Protein AF-A0A2N5IBU2-F1 (afdb_monomer)

Foldseek 3Di:
DDLEDEPVRVLVLCVVVADAAHWDWAWDADPFDIKIWIWGKDKDWDQDPVRDIDIDIDIDGAKMFDAGNQQATADIGGPDPDDDPVCPVVVVSVVVSHRGGYDYDPPDDHD

pLDDT: mean 87.54, std 11.63, range [43.5, 97.25]

Radius of gyration: 16.32 Å; Cα contacts (8 Å, |Δi|>4): 186; chains: 1; bounding box: 38×36×47 Å

Structure (mmCIF, N/CA/C/O backbone):
data_AF-A0A2N5IBU2-F1
#
_entry.id   AF-A0A2N5IBU2-F1
#
loop_
_atom_site.group_PDB
_atom_site.id
_atom_site.type_symbol
_atom_site.label_atom_id
_atom_site.label_alt_id
_atom_site.label_comp_id
_atom_site.label_asym_id
_atom_site.label_entity_id
_atom_site.label_seq_id
_atom_site.pdbx_PDB_ins_code
_atom_site.Cartn_x
_atom_site.Cartn_y
_atom_site.Cartn_z
_atom_site.occupancy
_atom_site.B_iso_or_equiv
_atom_site.auth_seq_id
_atom_site.auth_comp_id
_atom_site.auth_asym_id
_atom_site.auth_atom_id
_atom_site.pdbx_PDB_model_num
ATOM 1 N N . MET A 1 1 ? 0.315 -10.666 15.724 1.00 51.38 1 MET A N 1
ATOM 2 C CA . MET A 1 1 ? 0.834 -9.446 15.065 1.00 51.38 1 MET A CA 1
ATOM 3 C C . MET A 1 1 ? 0.193 -8.250 15.732 1.00 51.38 1 MET A C 1
ATOM 5 O O . MET A 1 1 ? -0.964 -8.369 16.117 1.00 51.38 1 MET A O 1
ATOM 9 N N . ASN A 1 2 ? 0.912 -7.138 15.876 1.00 56.50 2 ASN A N 1
ATOM 10 C CA . ASN A 1 2 ? 0.318 -5.896 16.367 1.00 56.50 2 ASN A CA 1
ATOM 11 C C . ASN A 1 2 ? -0.852 -5.488 15.455 1.0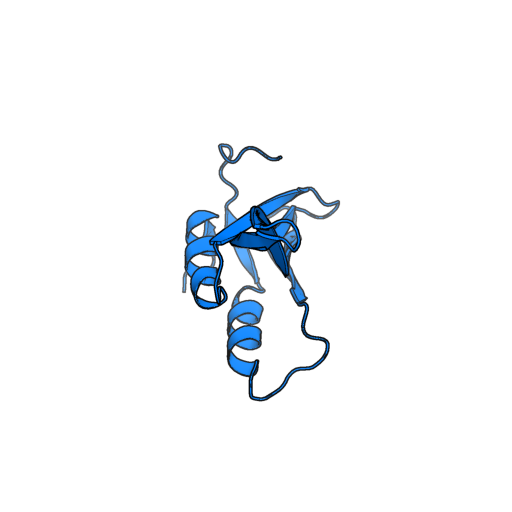0 56.50 2 ASN A C 1
ATOM 13 O O . ASN A 1 2 ? -0.760 -5.585 14.226 1.00 56.50 2 ASN A O 1
ATOM 17 N N . ASN A 1 3 ? -1.965 -5.089 16.073 1.00 84.31 3 ASN A N 1
ATOM 18 C CA . ASN A 1 3 ? -3.144 -4.573 15.370 1.00 84.31 3 ASN A CA 1
ATOM 19 C C . ASN A 1 3 ? -2.949 -3.130 14.893 1.00 84.31 3 ASN A C 1
ATOM 21 O O . ASN A 1 3 ? -3.780 -2.617 14.150 1.00 84.31 3 ASN A O 1
ATOM 25 N N . GLU A 1 4 ? -1.859 -2.493 15.309 1.00 93.50 4 GLU A N 1
ATOM 26 C CA . GLU A 1 4 ? -1.514 -1.121 14.972 1.00 93.50 4 GLU A CA 1
ATOM 27 C C . GLU A 1 4 ? -0.154 -1.094 14.267 1.00 93.50 4 GLU A C 1
ATOM 29 O O . GLU A 1 4 ? 0.763 -1.818 14.668 1.00 93.50 4 GLU A O 1
ATOM 34 N N . LEU A 1 5 ? -0.046 -0.273 13.224 1.00 94.19 5 LEU A N 1
ATOM 35 C CA . LEU A 1 5 ? 1.166 -0.035 12.442 1.00 94.19 5 LEU A CA 1
ATOM 36 C C . LEU A 1 5 ? 1.399 1.471 12.317 1.00 94.19 5 LEU A C 1
ATOM 38 O O . LEU A 1 5 ? 0.465 2.220 12.045 1.00 94.19 5 LEU A O 1
ATOM 42 N N . THR A 1 6 ? 2.636 1.926 12.472 1.00 93.88 6 THR A N 1
ATOM 43 C CA . THR A 1 6 ? 3.049 3.260 12.007 1.00 93.88 6 THR A CA 1
ATOM 44 C C . THR A 1 6 ? 3.286 3.249 10.494 1.00 93.88 6 THR A C 1
ATOM 46 O O . THR A 1 6 ? 3.356 2.182 9.884 1.00 93.88 6 THR A O 1
ATOM 49 N N . ILE A 1 7 ? 3.454 4.421 9.873 1.00 92.19 7 ILE A N 1
ATOM 50 C CA . ILE A 1 7 ? 3.813 4.500 8.446 1.00 92.19 7 ILE A CA 1
ATOM 51 C C . ILE A 1 7 ? 5.135 3.771 8.129 1.00 92.19 7 ILE A C 1
ATOM 53 O O . ILE A 1 7 ? 5.108 2.927 7.240 1.00 92.19 7 ILE A O 1
ATOM 57 N N . PRO A 1 8 ? 6.238 3.939 8.887 1.00 91.94 8 PRO A N 1
ATOM 58 C CA . PRO A 1 8 ? 7.456 3.156 8.646 1.00 91.94 8 PRO A CA 1
ATOM 59 C C . PRO A 1 8 ? 7.266 1.637 8.777 1.00 91.94 8 PRO A C 1
ATOM 61 O O . PRO A 1 8 ? 7.856 0.864 8.030 1.00 91.94 8 PRO A O 1
ATOM 64 N N . GLN A 1 9 ? 6.419 1.184 9.707 1.00 93.81 9 GLN A N 1
ATOM 65 C CA . GLN A 1 9 ? 6.111 -0.245 9.850 1.00 93.81 9 GLN A CA 1
ATOM 66 C C . GLN A 1 9 ? 5.251 -0.767 8.697 1.00 93.81 9 GLN A C 1
ATOM 68 O O 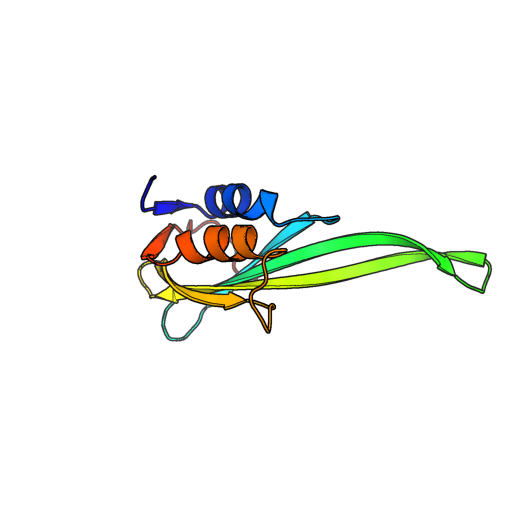. GLN A 1 9 ? 5.383 -1.923 8.301 1.00 93.81 9 GLN A O 1
ATOM 73 N N . LEU A 1 10 ? 4.358 0.071 8.165 1.00 94.00 10 LEU A N 1
ATOM 74 C CA . LEU A 1 10 ? 3.605 -0.234 6.957 1.00 94.00 10 LEU A CA 1
ATOM 75 C C . LEU A 1 10 ? 4.540 -0.323 5.741 1.00 94.00 10 LEU A C 1
ATOM 77 O O . LEU A 1 10 ? 4.391 -1.248 4.949 1.00 94.00 10 LEU A O 1
ATOM 81 N N . GLU A 1 11 ? 5.516 0.578 5.615 1.00 91.88 11 GLU A N 1
ATOM 82 C CA . GLU A 1 11 ? 6.541 0.519 4.563 1.00 91.88 11 GLU A CA 1
ATOM 83 C C . GLU A 1 11 ? 7.351 -0.778 4.640 1.00 91.88 11 GLU A C 1
ATOM 85 O O . GLU A 1 11 ? 7.437 -1.508 3.656 1.00 91.88 11 GLU A O 1
ATOM 90 N N . GLU A 1 12 ? 7.859 -1.127 5.827 1.00 92.44 12 GLU A N 1
ATOM 91 C CA . GLU A 1 12 ? 8.581 -2.385 6.055 1.00 92.44 12 GLU A CA 1
ATOM 92 C C . GLU A 1 12 ? 7.718 -3.608 5.707 1.00 92.44 12 GLU A C 1
ATOM 94 O O . GLU A 1 12 ? 8.197 -4.563 5.093 1.00 92.44 12 GLU A O 1
ATOM 99 N N . TYR A 1 13 ? 6.425 -3.565 6.046 1.00 93.50 13 TYR A N 1
ATOM 100 C CA . TYR A 1 13 ? 5.481 -4.625 5.706 1.00 93.50 13 TYR A CA 1
ATOM 101 C C . TYR A 1 13 ? 5.276 -4.766 4.194 1.00 93.50 13 TYR A C 1
ATOM 103 O O . TYR A 1 13 ? 5.149 -5.886 3.704 1.00 93.50 13 TYR A O 1
ATOM 111 N N . LEU A 1 14 ? 5.223 -3.657 3.455 1.00 91.94 14 LEU A N 1
ATOM 112 C CA . LEU A 1 14 ? 4.980 -3.637 2.009 1.00 91.94 14 LEU A CA 1
ATOM 113 C C . LEU A 1 14 ? 6.250 -3.874 1.181 1.00 91.94 14 LEU A C 1
ATOM 115 O O . LEU A 1 14 ? 6.140 -4.232 0.011 1.00 91.94 14 LEU A O 1
ATOM 119 N N . GLN A 1 15 ? 7.440 -3.737 1.771 1.00 89.38 15 GLN A N 1
ATOM 120 C CA . GLN A 1 15 ? 8.726 -3.884 1.085 1.00 89.38 15 GLN A CA 1
ATOM 121 C C . GLN A 1 15 ? 8.888 -5.181 0.263 1.00 89.38 15 GLN A C 1
ATOM 123 O O . GLN A 1 15 ? 9.466 -5.104 -0.821 1.00 89.38 15 GLN A O 1
ATOM 128 N N . PRO A 1 16 ? 8.385 -6.359 0.691 1.00 88.75 16 PRO A N 1
ATOM 129 C CA . PRO A 1 16 ? 8.469 -7.583 -0.110 1.00 88.75 16 PRO A CA 1
ATOM 130 C C . PRO A 1 16 ? 7.676 -7.553 -1.427 1.00 88.75 16 PRO A C 1
ATOM 132 O O . PRO A 1 16 ? 7.857 -8.451 -2.242 1.00 88.75 16 PRO A O 1
ATOM 135 N N . LEU A 1 17 ? 6.791 -6.569 -1.621 1.00 84.81 17 LEU A N 1
ATOM 136 C CA . LEU A 1 17 ? 5.989 -6.394 -2.840 1.00 84.81 17 LEU A CA 1
ATOM 137 C C . LEU A 1 17 ? 6.698 -5.547 -3.910 1.00 84.81 17 LEU A C 1
ATOM 139 O O . LEU A 1 17 ? 6.140 -5.326 -4.978 1.00 84.81 17 LEU A O 1
ATOM 143 N N . ILE A 1 18 ? 7.894 -5.034 -3.616 1.00 82.12 18 ILE A N 1
ATOM 144 C CA . ILE A 1 18 ? 8.711 -4.257 -4.551 1.00 82.12 18 ILE A CA 1
ATOM 145 C C . ILE A 1 18 ? 9.586 -5.206 -5.371 1.00 82.12 18 ILE A C 1
ATOM 147 O O . ILE A 1 18 ? 10.268 -6.063 -4.805 1.00 82.12 18 ILE A O 1
ATOM 151 N N . HIS A 1 19 ? 9.597 -5.042 -6.693 1.00 76.62 19 HIS A N 1
ATOM 152 C CA . HIS A 1 19 ? 10.319 -5.924 -7.610 1.00 76.62 19 HIS A CA 1
ATOM 153 C C . HIS A 1 19 ? 11.663 -5.343 -8.078 1.00 76.62 19 HIS A C 1
ATOM 155 O O . HIS A 1 19 ? 12.667 -6.057 -8.091 1.00 76.62 19 HIS A O 1
ATOM 161 N N . PHE A 1 20 ? 11.695 -4.065 -8.454 1.00 74.19 20 PHE A N 1
ATOM 162 C CA . PHE A 1 20 ? 12.823 -3.397 -9.111 1.00 74.19 20 PHE A CA 1
ATOM 163 C C . PHE A 1 20 ? 13.108 -1.988 -8.562 1.00 74.19 20 PHE A C 1
ATOM 165 O O . PHE A 1 20 ? 14.267 -1.579 -8.524 1.00 74.19 20 PHE A O 1
ATOM 172 N N . GLY A 1 21 ? 12.078 -1.265 -8.111 1.00 79.75 21 GLY A N 1
ATOM 173 C CA . GLY A 1 21 ? 12.169 0.145 -7.729 1.00 79.75 21 GLY A CA 1
ATOM 174 C C . GLY A 1 21 ? 12.292 0.412 -6.225 1.00 79.75 21 GLY A C 1
ATOM 175 O O . GLY A 1 21 ? 12.694 -0.428 -5.420 1.00 79.75 21 GLY A O 1
ATOM 176 N N . LYS A 1 22 ? 11.929 1.634 -5.828 1.00 86.81 22 LYS A N 1
ATOM 177 C CA . LYS A 1 22 ? 11.770 2.065 -4.433 1.00 86.81 22 LYS A CA 1
ATOM 178 C C . LYS A 1 22 ? 10.290 2.186 -4.089 1.00 86.81 22 LYS A C 1
ATOM 180 O O . LYS A 1 22 ? 9.515 2.727 -4.877 1.00 86.81 22 LYS A O 1
ATOM 185 N N . LEU A 1 23 ? 9.928 1.735 -2.889 1.00 88.62 23 LEU A N 1
ATOM 186 C CA . LEU A 1 23 ? 8.610 1.976 -2.309 1.00 88.62 23 LEU A CA 1
ATOM 187 C C . LEU A 1 23 ? 8.452 3.472 -2.007 1.00 88.62 23 LEU A C 1
ATOM 189 O O . LEU A 1 23 ? 9.302 4.067 -1.345 1.00 88.62 23 LEU A O 1
ATOM 193 N N . GLU A 1 24 ? 7.358 4.068 -2.464 1.00 89.19 24 GLU A N 1
ATOM 194 C CA . GLU A 1 24 ? 6.954 5.430 -2.112 1.00 89.19 24 GLU A CA 1
ATOM 195 C C . GLU A 1 24 ? 5.493 5.398 -1.655 1.00 89.19 24 GLU A C 1
ATOM 197 O O . GLU A 1 24 ? 4.630 4.860 -2.350 1.00 89.19 24 GLU A O 1
ATOM 202 N N . LEU A 1 25 ? 5.205 5.980 -0.488 1.00 91.38 25 LEU A N 1
ATOM 203 C CA . LEU A 1 25 ? 3.842 6.141 0.011 1.00 91.38 25 LEU A CA 1
ATOM 204 C C . LEU A 1 25 ? 3.386 7.590 -0.148 1.00 91.38 25 LEU A C 1
ATOM 206 O O . LEU A 1 25 ? 4.067 8.513 0.299 1.00 91.38 25 LEU A O 1
ATOM 210 N N . LYS A 1 26 ? 2.197 7.795 -0.722 1.00 91.25 26 LYS A N 1
ATOM 211 C CA . LYS A 1 26 ? 1.522 9.102 -0.713 1.00 91.25 26 LYS A CA 1
ATOM 212 C C . LYS A 1 26 ? 0.245 9.033 0.091 1.00 91.25 26 LYS A C 1
ATOM 214 O O . LYS A 1 26 ? -0.582 8.147 -0.105 1.00 91.25 26 LYS A O 1
ATOM 219 N N . LEU A 1 27 ? 0.090 9.988 0.995 1.00 92.88 27 LEU A N 1
ATOM 220 C CA . LEU A 1 27 ? -1.056 10.077 1.880 1.00 92.88 27 LEU A CA 1
ATOM 221 C C . LEU A 1 27 ? -1.937 11.234 1.427 1.00 92.88 27 LEU A C 1
ATOM 223 O O . LEU A 1 27 ? -1.447 12.339 1.214 1.00 92.88 27 LEU A O 1
ATOM 227 N N . SER A 1 28 ? -3.234 10.977 1.320 1.00 93.56 28 SER A N 1
ATOM 228 C CA . SER A 1 28 ? -4.247 11.992 1.032 1.00 93.56 28 SER A CA 1
ATOM 229 C C . SER A 1 28 ? -5.468 11.782 1.919 1.00 93.56 28 SER A C 1
ATOM 231 O O . SER A 1 28 ? -5.727 10.669 2.385 1.00 93.56 28 SER A O 1
ATOM 233 N N . ASP A 1 29 ? -6.204 12.858 2.174 1.00 94.38 29 ASP A N 1
ATOM 234 C CA . ASP A 1 29 ? -7.466 12.786 2.901 1.00 94.38 29 ASP A CA 1
ATOM 235 C C . ASP A 1 29 ? -8.600 12.322 1.978 1.00 94.38 29 ASP A C 1
ATOM 237 O O . ASP A 1 29 ? -8.612 12.572 0.771 1.00 94.38 29 ASP A O 1
ATOM 241 N N . THR A 1 30 ? -9.563 11.626 2.569 1.00 92.38 30 THR A N 1
ATOM 242 C CA . THR A 1 30 ? -10.821 11.197 1.946 1.00 92.38 30 THR A CA 1
ATOM 243 C C . THR A 1 30 ? -11.971 11.590 2.866 1.00 92.38 30 THR A C 1
ATOM 245 O O . THR A 1 30 ? -11.732 11.928 4.023 1.00 92.38 30 THR A O 1
ATOM 248 N N . GLU A 1 31 ? -13.215 11.516 2.390 1.00 92.00 31 GLU A N 1
ATOM 249 C CA . GLU A 1 31 ? -14.388 11.826 3.224 1.00 92.00 31 GLU A CA 1
ATOM 250 C C . GLU A 1 31 ? -14.445 10.975 4.500 1.00 92.00 31 GLU A C 1
ATOM 252 O O . GLU A 1 31 ? -14.806 11.482 5.556 1.00 92.00 31 GLU A O 1
ATOM 257 N N . ASP A 1 32 ? -14.020 9.712 4.416 1.00 90.50 32 ASP A N 1
ATOM 258 C CA . ASP A 1 32 ? -14.134 8.753 5.514 1.0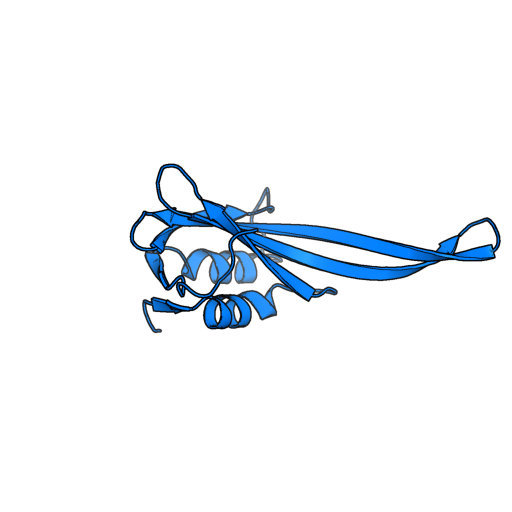0 90.50 32 ASP A CA 1
ATOM 259 C C . ASP A 1 32 ? -12.847 8.582 6.330 1.00 90.50 32 ASP A C 1
ATOM 261 O O . ASP A 1 32 ? -12.862 7.849 7.314 1.00 90.50 32 ASP A O 1
ATOM 265 N N . GLY A 1 33 ? -11.729 9.209 5.950 1.00 94.19 33 GLY A N 1
ATOM 266 C CA . GLY A 1 33 ? -10.420 8.975 6.565 1.00 94.19 33 GLY A CA 1
ATOM 267 C C . GLY A 1 33 ? -9.262 9.299 5.628 1.00 94.19 33 GLY A C 1
ATOM 268 O O . GLY A 1 33 ? -9.186 10.405 5.097 1.00 94.19 33 GLY A O 1
ATOM 269 N N . LYS A 1 34 ? -8.347 8.351 5.396 1.00 95.12 34 LYS A N 1
ATOM 270 C CA . LYS A 1 34 ? -7.161 8.567 4.552 1.00 95.12 34 LYS A CA 1
ATOM 271 C C . LYS A 1 34 ? -7.024 7.512 3.465 1.00 95.12 34 LYS A C 1
ATOM 273 O O . LYS A 1 34 ? -7.333 6.339 3.667 1.00 95.12 34 LYS A O 1
ATOM 278 N N . LYS A 1 35 ? -6.474 7.934 2.330 1.00 95.69 35 LYS A N 1
ATOM 279 C CA . LYS A 1 35 ? -5.985 7.066 1.261 1.00 95.69 35 LYS A CA 1
ATOM 280 C C . LYS A 1 35 ? -4.462 7.048 1.304 1.00 95.69 35 LYS A C 1
ATOM 282 O O . LYS A 1 35 ? -3.827 8.103 1.277 1.00 95.69 35 LYS A O 1
ATOM 287 N N . ILE A 1 36 ? -3.891 5.850 1.351 1.00 95.19 36 ILE A N 1
ATOM 288 C CA . ILE A 1 36 ? -2.451 5.604 1.270 1.00 95.19 36 ILE A CA 1
ATOM 289 C C . ILE A 1 36 ? -2.190 4.942 -0.076 1.00 95.19 36 ILE A C 1
ATOM 291 O O . ILE A 1 36 ? -2.525 3.777 -0.288 1.00 95.19 36 ILE A O 1
ATOM 295 N N . GLU A 1 37 ? -1.632 5.702 -1.005 1.00 93.38 37 GLU A N 1
ATOM 296 C CA . GLU A 1 37 ? -1.221 5.194 -2.304 1.00 93.38 37 GLU A CA 1
ATOM 297 C C . GLU A 1 37 ? 0.189 4.637 -2.208 1.00 93.38 37 GLU A C 1
ATOM 299 O O . GLU A 1 37 ? 1.099 5.322 -1.741 1.00 93.38 37 GLU A O 1
ATOM 304 N N . VAL A 1 38 ? 0.348 3.396 -2.653 1.00 91.44 38 VAL A N 1
ATOM 305 C CA . VAL A 1 38 ? 1.622 2.691 -2.660 1.00 91.44 38 VAL A CA 1
ATOM 306 C C . VAL A 1 38 ? 2.145 2.697 -4.085 1.00 91.44 38 VAL A C 1
ATOM 308 O O . VAL A 1 38 ? 1.459 2.230 -4.997 1.00 91.44 38 VAL A O 1
ATOM 311 N N . PHE A 1 39 ? 3.347 3.228 -4.273 1.00 88.25 39 PHE A N 1
ATOM 312 C CA . PHE A 1 39 ? 4.032 3.278 -5.555 1.00 88.25 39 PHE A CA 1
ATOM 313 C C . PHE A 1 39 ? 5.330 2.494 -5.503 1.00 88.25 39 PHE A C 1
ATOM 315 O O . PHE A 1 39 ? 6.031 2.483 -4.492 1.00 88.25 39 PHE A O 1
ATOM 322 N N . GLU A 1 40 ? 5.663 1.900 -6.638 1.00 87.25 40 GLU A N 1
ATOM 323 C CA . GLU A 1 40 ? 7.016 1.474 -6.937 1.00 87.25 40 GLU A CA 1
ATOM 324 C C . GLU A 1 40 ? 7.572 2.438 -7.982 1.00 87.25 40 GLU A C 1
ATOM 326 O O . GLU A 1 40 ? 7.068 2.506 -9.106 1.00 87.25 40 GLU A O 1
ATOM 331 N N . ARG A 1 41 ? 8.565 3.233 -7.583 1.00 84.94 41 ARG A N 1
ATOM 332 C CA . ARG A 1 41 ? 9.273 4.147 -8.477 1.00 84.94 41 ARG A CA 1
ATOM 333 C C . ARG A 1 41 ? 10.599 3.525 -8.867 1.00 84.94 41 ARG A C 1
ATOM 335 O O . ARG A 1 41 ? 11.444 3.318 -7.996 1.00 84.94 41 ARG A O 1
ATOM 342 N N . ASP A 1 42 ? 10.789 3.293 -10.154 1.00 84.38 42 ASP A N 1
ATOM 343 C CA . ASP A 1 42 ? 12.088 2.925 -10.704 1.00 84.38 42 ASP A CA 1
ATOM 344 C C . ASP A 1 42 ? 12.650 4.086 -11.529 1.00 84.38 42 ASP A C 1
ATOM 346 O O . ASP A 1 42 ? 11.922 4.758 -12.260 1.00 84.38 42 ASP A O 1
ATOM 350 N N . GLU A 1 43 ? 13.942 4.349 -11.377 1.00 84.19 43 GLU A N 1
ATOM 351 C CA . GLU A 1 43 ? 14.670 5.386 -12.106 1.00 84.19 43 GLU A CA 1
ATOM 352 C C . GLU A 1 43 ? 15.848 4.717 -12.809 1.00 84.19 43 GLU A C 1
ATOM 354 O O . GLU A 1 43 ? 16.720 4.133 -12.164 1.00 84.19 43 GLU A O 1
ATOM 359 N N . TYR A 1 44 ? 15.892 4.823 -14.133 1.00 83.88 44 TYR A N 1
ATOM 360 C CA . TYR A 1 44 ? 16.904 4.163 -14.954 1.00 83.88 44 TYR A CA 1
ATOM 361 C C . TYR A 1 44 ? 17.491 5.119 -15.983 1.00 83.88 44 TYR A C 1
ATOM 363 O O . TYR A 1 44 ? 16.917 6.154 -16.318 1.00 83.88 44 TYR A O 1
ATOM 371 N N . THR A 1 45 ? 18.660 4.764 -16.505 1.00 88.50 45 THR A N 1
ATOM 372 C CA . THR A 1 45 ? 19.311 5.493 -17.592 1.00 88.50 45 THR A CA 1
ATOM 373 C C . THR A 1 45 ? 19.306 4.650 -18.857 1.00 88.50 45 THR A C 1
ATOM 375 O O . THR A 1 45 ? 19.494 3.434 -18.807 1.00 88.50 45 THR A O 1
ATOM 378 N N . TYR A 1 46 ? 19.068 5.285 -20.000 1.00 90.75 46 TYR A N 1
ATOM 379 C CA . TYR A 1 46 ? 19.057 4.614 -21.298 1.00 90.75 46 TYR A CA 1
ATOM 380 C C . TYR A 1 46 ? 19.693 5.494 -22.373 1.00 90.75 46 TYR A C 1
ATOM 382 O O . TYR A 1 46 ? 19.754 6.715 -22.242 1.00 90.75 46 TYR A O 1
ATOM 390 N N . GLU A 1 47 ? 20.197 4.869 -23.434 1.00 94.56 47 GLU A N 1
ATOM 391 C CA . GLU A 1 47 ? 20.708 5.580 -24.603 1.00 94.56 47 GLU A CA 1
ATOM 392 C C . GLU A 1 47 ? 19.561 5.805 -25.594 1.00 94.56 47 GLU A C 1
ATOM 394 O O . GLU A 1 47 ? 18.956 4.852 -26.089 1.00 94.56 47 GLU A O 1
ATOM 399 N N . ALA A 1 48 ? 19.231 7.069 -25.853 1.00 90.19 48 ALA A N 1
ATOM 400 C CA . ALA A 1 48 ? 18.232 7.454 -26.839 1.00 90.19 48 ALA A CA 1
ATOM 401 C C . ALA A 1 48 ? 18.766 7.260 -28.270 1.00 90.19 48 ALA A C 1
ATOM 403 O O . ALA A 1 48 ? 19.973 7.216 -28.501 1.00 90.19 48 ALA A O 1
ATOM 404 N N . GLU A 1 49 ? 17.879 7.230 -29.270 1.00 90.56 49 GLU A N 1
ATOM 405 C CA . GLU A 1 49 ? 18.250 7.029 -30.687 1.00 90.56 49 GLU A CA 1
ATOM 406 C C . GLU A 1 49 ? 19.265 8.058 -31.225 1.00 90.56 49 GLU A C 1
ATOM 408 O O . GLU A 1 49 ? 19.949 7.817 -32.217 1.00 90.56 49 GLU A O 1
ATOM 413 N N . ASN A 1 50 ? 19.381 9.213 -30.567 1.00 93.50 50 ASN A N 1
ATOM 414 C CA . ASN A 1 50 ? 20.341 10.270 -30.890 1.00 93.50 50 ASN A CA 1
ATOM 415 C C . ASN A 1 50 ? 21.737 10.062 -30.252 1.00 93.50 50 ASN A C 1
ATOM 417 O O . ASN A 1 50 ? 22.582 10.956 -30.359 1.00 93.50 50 ASN A O 1
ATOM 421 N N . GLY A 1 51 ? 21.965 8.933 -29.571 1.00 92.06 51 GLY A N 1
ATOM 422 C CA . GLY A 1 51 ? 23.204 8.591 -28.866 1.00 92.06 51 GLY A CA 1
ATOM 423 C C . GLY A 1 51 ? 23.410 9.320 -27.532 1.00 92.06 51 GLY A C 1
ATOM 424 O O . GLY A 1 51 ? 24.511 9.291 -26.981 1.00 92.06 51 GLY A O 1
ATOM 425 N N . LYS A 1 52 ? 22.402 10.035 -27.011 1.00 94.56 52 LYS A N 1
ATOM 426 C CA . LYS A 1 52 ? 22.472 10.691 -25.696 1.00 94.56 52 LYS A CA 1
ATOM 427 C C . LYS A 1 52 ? 21.968 9.761 -24.602 1.00 94.56 52 LYS A C 1
ATOM 429 O O . LYS A 1 52 ? 20.987 9.051 -24.789 1.00 94.56 52 LYS A O 1
ATOM 434 N N . ILE A 1 53 ? 22.606 9.838 -23.437 1.00 93.94 53 ILE A N 1
ATOM 435 C CA . ILE A 1 53 ? 22.099 9.206 -22.218 1.00 93.94 53 ILE A CA 1
ATOM 436 C C . ILE A 1 53 ? 20.962 10.068 -21.670 1.00 93.94 53 ILE A C 1
ATOM 438 O O . ILE A 1 53 ? 21.160 11.249 -21.372 1.00 93.94 53 ILE A O 1
ATOM 442 N N . GLU A 1 54 ? 19.791 9.464 -21.531 1.00 93.50 54 GLU A N 1
ATOM 443 C CA . GLU A 1 54 ? 18.601 10.058 -20.937 1.00 93.50 54 GLU A CA 1
ATOM 444 C C . GLU A 1 54 ? 18.193 9.286 -19.678 1.00 93.50 54 GLU A C 1
ATOM 446 O O . GLU A 1 54 ? 18.576 8.131 -19.477 1.00 93.50 54 GLU A O 1
ATOM 451 N N . ASN A 1 55 ? 17.429 9.949 -18.810 1.00 90.00 55 ASN A N 1
ATOM 452 C CA . ASN A 1 55 ? 16.856 9.329 -17.622 1.00 90.00 55 ASN A CA 1
ATOM 453 C C . ASN A 1 55 ? 15.400 8.967 -17.920 1.00 90.00 55 ASN A C 1
ATOM 455 O O . ASN A 1 55 ? 14.622 9.821 -18.350 1.00 90.00 55 ASN A O 1
ATOM 459 N N . GLY A 1 56 ? 15.046 7.711 -17.684 1.00 82.12 56 GLY A N 1
ATOM 460 C CA . GLY A 1 56 ? 13.677 7.224 -17.645 1.00 82.12 56 GLY A CA 1
ATOM 461 C C . GLY A 1 56 ? 13.208 7.074 -16.203 1.00 82.12 56 GLY A C 1
ATOM 462 O O . GLY A 1 56 ? 14.009 6.975 -15.271 1.00 82.12 56 GLY A O 1
ATOM 463 N N . GLY A 1 57 ? 11.895 7.078 -16.024 1.00 80.50 57 GLY A N 1
ATOM 464 C CA . GLY A 1 57 ? 11.284 6.818 -14.734 1.00 80.50 57 GLY A CA 1
ATOM 465 C C . GLY A 1 57 ? 9.979 6.079 -14.933 1.00 80.50 57 GLY A C 1
ATOM 466 O O . GLY A 1 57 ? 9.080 6.597 -15.599 1.00 80.50 57 GLY A O 1
ATOM 467 N N . ASP A 1 58 ? 9.877 4.904 -14.328 1.00 80.12 58 ASP A N 1
ATOM 468 C CA . ASP A 1 58 ? 8.643 4.137 -14.302 1.00 80.12 58 ASP A CA 1
ATOM 469 C C . ASP A 1 58 ? 7.978 4.343 -12.943 1.00 80.12 58 ASP A C 1
ATOM 471 O O . ASP A 1 58 ? 8.612 4.298 -11.885 1.00 80.12 58 ASP A O 1
ATOM 475 N N . LEU A 1 59 ? 6.677 4.618 -12.977 1.00 75.50 59 LEU A N 1
ATOM 476 C CA . LEU A 1 59 ? 5.852 4.693 -11.784 1.00 75.50 59 LEU A CA 1
ATOM 477 C C . LEU A 1 59 ? 4.780 3.619 -11.881 1.00 75.50 59 LEU A C 1
ATOM 479 O O . LEU A 1 59 ? 3.777 3.779 -12.582 1.00 75.50 59 LEU A O 1
ATOM 483 N N . THR A 1 60 ? 4.982 2.540 -11.143 1.00 76.94 60 THR A N 1
ATOM 484 C CA . THR A 1 60 ? 3.994 1.476 -11.010 1.00 76.94 60 THR A CA 1
ATOM 485 C C . THR A 1 60 ? 3.127 1.789 -9.798 1.00 76.94 60 THR A C 1
ATOM 487 O O . THR A 1 60 ? 3.624 2.225 -8.759 1.00 76.94 60 THR A O 1
ATOM 490 N N . ARG A 1 61 ? 1.810 1.598 -9.910 1.00 67.31 61 ARG A N 1
ATOM 491 C CA . ARG A 1 61 ? 0.845 1.902 -8.838 1.00 67.31 61 ARG A CA 1
ATOM 492 C C . ARG A 1 61 ? 0.300 0.603 -8.234 1.00 67.31 61 ARG A C 1
ATOM 494 O O . ARG A 1 61 ? -0.830 0.265 -8.559 1.00 67.31 61 ARG A O 1
ATOM 501 N N . PRO A 1 62 ? 1.070 -0.172 -7.447 1.00 75.38 62 PRO A N 1
ATOM 502 C CA . PRO A 1 62 ? 0.703 -1.541 -7.088 1.00 75.38 62 PRO A CA 1
ATOM 503 C C . PRO A 1 62 ? -0.588 -1.680 -6.268 1.00 75.38 62 PRO A C 1
ATOM 505 O O . PRO A 1 62 ? -1.309 -2.653 -6.486 1.00 75.38 62 PRO A O 1
ATOM 508 N N . LEU A 1 63 ? -0.934 -0.734 -5.382 1.00 90.31 63 LEU A N 1
ATOM 509 C CA . LEU A 1 63 ? -2.212 -0.747 -4.648 1.00 90.31 63 LEU A CA 1
ATOM 510 C C . LEU A 1 63 ? -2.509 0.580 -3.925 1.00 90.31 63 LEU A C 1
ATOM 512 O O . LEU A 1 63 ? -1.628 1.424 -3.755 1.00 90.31 63 LEU A O 1
ATOM 516 N N . ALA A 1 64 ? -3.744 0.743 -3.446 1.00 94.38 64 ALA A N 1
ATOM 517 C CA . ALA A 1 64 ? -4.122 1.812 -2.520 1.00 94.38 64 ALA A CA 1
ATOM 518 C C . ALA A 1 64 ? -4.879 1.260 -1.303 1.00 94.38 64 ALA A C 1
ATOM 520 O O . ALA A 1 64 ? -5.772 0.424 -1.440 1.00 94.38 64 ALA A O 1
ATOM 521 N N . LEU A 1 65 ? -4.534 1.745 -0.109 1.00 96.12 65 LEU A N 1
ATOM 522 C CA . LEU A 1 65 ? -5.186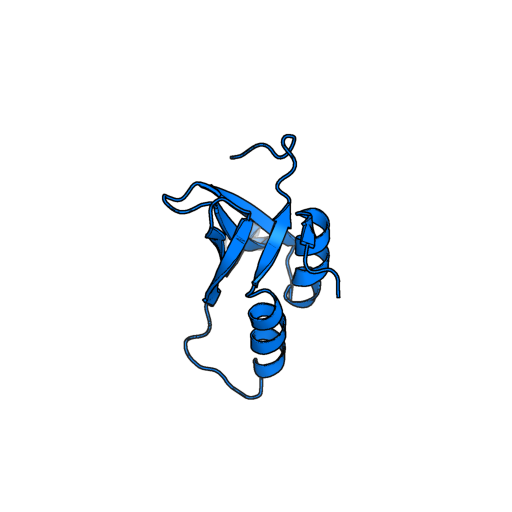 1.396 1.155 1.00 96.12 65 LEU A CA 1
ATOM 523 C C . LEU A 1 65 ? -6.108 2.534 1.582 1.00 96.12 65 LEU A C 1
ATOM 525 O O . LEU A 1 65 ? -5.708 3.697 1.553 1.00 96.12 65 LEU A O 1
ATOM 529 N N . TYR A 1 66 ? -7.311 2.198 2.033 1.00 96.81 66 TYR A N 1
ATOM 530 C CA . TYR A 1 66 ? -8.302 3.168 2.484 1.00 96.81 66 TYR A CA 1
ATOM 531 C C . TYR A 1 66 ? -8.636 2.920 3.945 1.00 96.81 66 TYR A C 1
ATOM 533 O O . TYR A 1 66 ? -9.057 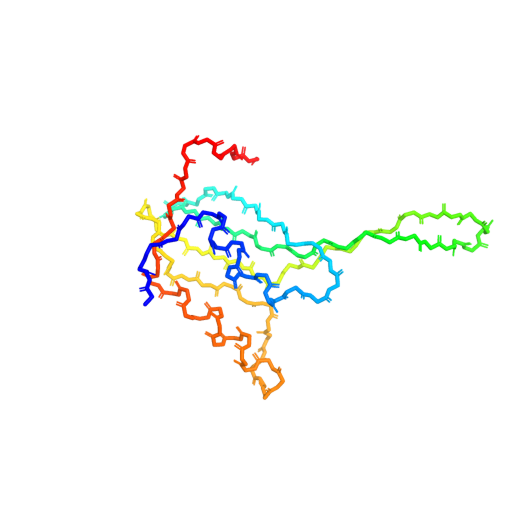1.818 4.325 1.00 96.81 66 TYR A O 1
ATOM 541 N N . THR A 1 67 ? -8.444 3.950 4.763 1.00 97.00 67 THR A N 1
ATOM 542 C CA . THR A 1 67 ? -8.748 3.918 6.188 1.00 97.00 67 THR A CA 1
ATOM 543 C C . THR A 1 67 ? -10.001 4.710 6.512 1.00 97.00 67 THR A C 1
ATOM 545 O O . THR A 1 67 ? -10.310 5.683 5.833 1.00 97.00 67 THR A O 1
ATOM 548 N N . ASN A 1 68 ? -10.657 4.358 7.617 1.00 96.12 68 ASN A N 1
ATOM 5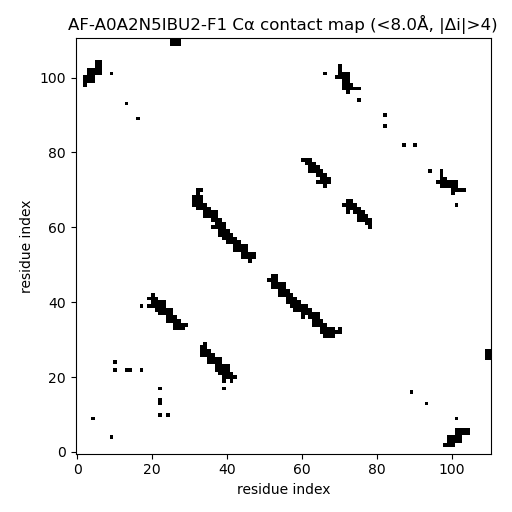49 C CA . ASN A 1 68 ? -11.611 5.264 8.250 1.00 96.12 68 ASN A CA 1
ATOM 550 C C . ASN A 1 68 ? -10.902 6.375 9.067 1.00 96.12 68 ASN A C 1
ATOM 552 O O . ASN A 1 68 ? -9.670 6.388 9.168 1.00 96.12 68 ASN A O 1
ATOM 556 N N . GLU A 1 69 ? -11.669 7.260 9.712 1.00 94.19 69 GLU A N 1
ATOM 557 C CA . GLU A 1 69 ? -11.175 8.366 10.554 1.00 94.19 69 GLU A CA 1
ATOM 558 C C . GLU A 1 69 ? -10.295 7.897 11.723 1.00 94.19 69 GLU A C 1
ATOM 560 O O . GLU A 1 69 ? -9.436 8.627 12.210 1.00 94.19 69 GLU A O 1
ATOM 565 N N . LYS A 1 70 ? -10.487 6.653 12.178 1.00 93.94 70 LYS A N 1
ATOM 566 C CA . LYS A 1 70 ? -9.688 6.032 13.247 1.00 93.94 70 LYS A CA 1
ATOM 567 C C . LYS A 1 70 ? -8.420 5.354 12.720 1.00 93.94 70 LYS A C 1
ATOM 569 O O . LYS A 1 70 ? -7.714 4.717 13.498 1.00 93.94 70 LYS A O 1
ATOM 574 N N . GLY A 1 71 ? -8.158 5.436 11.416 1.00 94.50 71 GLY A N 1
ATOM 575 C CA . GLY A 1 71 ? -7.025 4.798 10.751 1.00 94.50 71 GLY A CA 1
ATOM 576 C C . GLY A 1 71 ? -7.203 3.303 10.478 1.00 94.50 71 GLY A C 1
ATOM 577 O O . GLY A 1 71 ? -6.242 2.654 10.080 1.00 94.50 71 GLY A O 1
ATOM 578 N N . VAL A 1 72 ? -8.397 2.729 10.668 1.00 96.75 72 VAL A N 1
ATOM 579 C CA . VAL A 1 72 ? -8.647 1.303 10.383 1.00 96.75 72 VAL A CA 1
ATOM 580 C C . VAL A 1 72 ? -8.749 1.095 8.876 1.00 96.75 72 VAL A C 1
ATOM 582 O O . VAL A 1 72 ? -9.635 1.680 8.255 1.00 96.75 72 VAL A O 1
ATOM 585 N N . ILE A 1 73 ? -7.905 0.237 8.301 1.00 97.25 73 ILE A N 1
ATOM 586 C CA . ILE A 1 73 ? -7.974 -0.144 6.884 1.00 97.25 73 ILE A CA 1
ATOM 587 C C . ILE A 1 73 ? -9.244 -0.966 6.648 1.00 97.25 73 ILE A C 1
ATOM 589 O O . ILE A 1 73 ? -9.378 -2.074 7.169 1.00 97.25 73 ILE A O 1
ATOM 593 N N . GLY A 1 74 ? -10.173 -0.426 5.863 1.00 96.38 74 GLY A N 1
ATOM 594 C CA . GLY A 1 74 ? -11.442 -1.082 5.527 1.00 96.38 74 GLY A CA 1
ATOM 595 C C . GLY A 1 74 ? -11.512 -1.587 4.089 1.00 96.38 74 GLY A C 1
ATOM 596 O O . GLY A 1 74 ? -12.296 -2.485 3.792 1.00 96.38 74 GLY A O 1
ATOM 597 N N . PHE A 1 75 ? -10.693 -1.026 3.201 1.00 96.00 75 PHE A N 1
ATOM 598 C CA . PHE A 1 75 ? -10.716 -1.339 1.779 1.00 96.00 75 PHE A CA 1
ATOM 599 C C . PHE A 1 75 ? -9.313 -1.230 1.180 1.00 96.00 75 PHE A C 1
ATOM 601 O O . PHE A 1 75 ? -8.514 -0.380 1.582 1.00 96.00 75 PHE A O 1
ATOM 608 N N . ILE A 1 76 ? -9.021 -2.114 0.226 1.00 95.19 76 ILE A N 1
ATOM 609 C 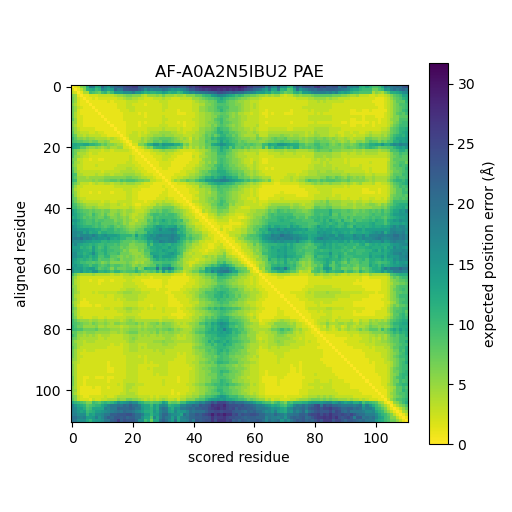CA . ILE A 1 76 ? -7.767 -2.132 -0.520 1.00 95.19 76 ILE A CA 1
ATOM 610 C C . ILE A 1 76 ? -8.088 -2.249 -2.008 1.00 95.19 76 ILE A C 1
ATOM 612 O O . ILE A 1 76 ? -8.750 -3.195 -2.433 1.00 95.19 76 ILE A O 1
ATOM 616 N N . GLU A 1 77 ? -7.595 -1.297 -2.791 1.00 93.25 77 GLU A N 1
ATOM 617 C CA . GLU A 1 77 ? -7.630 -1.328 -4.250 1.00 93.25 77 GLU A CA 1
ATOM 618 C C . GLU A 1 77 ? -6.357 -2.015 -4.756 1.00 93.25 77 GLU A C 1
ATOM 620 O O . GLU A 1 77 ? -5.259 -1.520 -4.515 1.00 93.25 77 GLU A O 1
ATOM 625 N N . HIS A 1 78 ? -6.496 -3.143 -5.455 1.00 88.44 78 HIS A N 1
ATOM 626 C CA . HIS A 1 78 ? -5.380 -3.872 -6.065 1.00 88.44 78 HIS A CA 1
ATOM 627 C C . HIS A 1 78 ? -5.415 -3.726 -7.590 1.00 88.44 78 HIS A C 1
ATOM 629 O O . HIS A 1 78 ? -6.482 -3.774 -8.198 1.00 88.44 78 HIS A O 1
ATOM 635 N N . THR A 1 79 ? -4.249 -3.629 -8.228 1.00 82.81 79 THR A N 1
ATOM 636 C CA . THR A 1 79 ? -4.109 -3.633 -9.698 1.00 82.81 79 THR A CA 1
ATOM 637 C C . THR A 1 79 ? -4.429 -4.955 -10.394 1.00 82.81 79 THR A C 1
ATOM 639 O O . THR A 1 79 ? -4.648 -4.965 -11.607 1.00 82.81 79 THR A O 1
ATOM 642 N N . TYR A 1 80 ? -4.445 -6.084 -9.678 1.00 84.12 80 TYR A N 1
ATOM 643 C CA . TYR A 1 80 ? -4.714 -7.374 -10.300 1.00 84.12 80 TYR A CA 1
ATOM 644 C C . TYR A 1 80 ? -6.193 -7.493 -10.662 1.00 84.12 80 TYR A C 1
ATOM 646 O O . TYR A 1 80 ? -7.054 -7.563 -9.791 1.00 84.12 80 TYR A O 1
ATOM 654 N N . GLY A 1 81 ? -6.484 -7.607 -11.960 1.00 83.19 81 GLY A N 1
ATOM 655 C CA . GLY A 1 81 ? -7.835 -7.917 -12.441 1.00 83.19 81 GLY A CA 1
ATOM 656 C C . GLY A 1 81 ? -8.278 -9.362 -12.164 1.00 83.19 81 GLY A C 1
ATOM 657 O O . GLY A 1 81 ? -9.472 -9.648 -12.182 1.00 83.19 81 GLY A O 1
ATOM 658 N N . ALA A 1 82 ? -7.335 -10.277 -11.906 1.00 89.19 82 ALA A N 1
ATOM 659 C CA . ALA A 1 82 ? -7.607 -11.672 -11.564 1.00 89.19 82 ALA A CA 1
ATOM 660 C C . ALA A 1 82 ? -6.565 -12.232 -10.584 1.00 89.19 82 ALA A C 1
ATOM 662 O O . ALA A 1 82 ? -5.379 -11.895 -10.648 1.00 89.19 82 ALA A O 1
ATOM 663 N N . PHE A 1 83 ? -7.004 -13.138 -9.708 1.00 93.12 83 PHE A N 1
ATOM 664 C CA . PHE A 1 83 ? -6.130 -13.840 -8.768 1.00 93.12 83 PHE A CA 1
ATOM 665 C C . PHE A 1 83 ? -5.710 -15.191 -9.346 1.00 93.12 83 PHE A C 1
ATOM 667 O O . PHE A 1 83 ? -6.536 -15.981 -9.802 1.00 93.12 83 PHE A O 1
ATOM 674 N N . THR A 1 84 ? -4.409 -15.446 -9.334 1.00 93.56 84 THR A N 1
ATOM 675 C CA . THR A 1 84 ? -3.765 -16.623 -9.918 1.00 93.56 84 THR A CA 1
ATOM 676 C C . THR A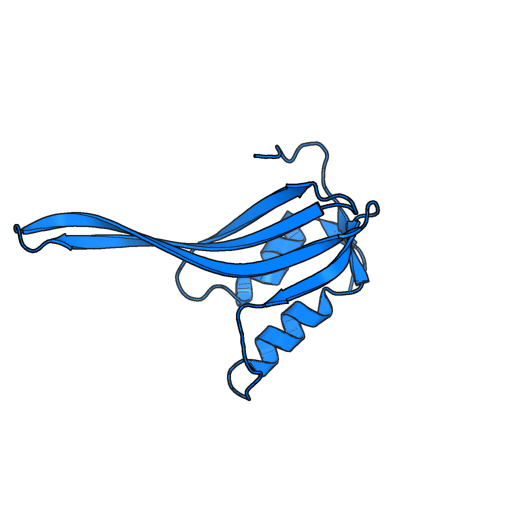 1 84 ? -2.789 -17.227 -8.913 1.00 93.56 84 THR A C 1
ATOM 678 O O . THR A 1 84 ? -2.441 -16.612 -7.909 1.00 93.56 84 THR A O 1
ATOM 681 N N . THR A 1 85 ? -2.286 -18.432 -9.181 1.00 95.94 85 THR A N 1
ATOM 682 C CA . THR A 1 85 ? -1.238 -19.037 -8.344 1.00 95.94 85 THR A CA 1
ATOM 683 C C . THR A 1 85 ? 0.024 -18.171 -8.266 1.00 95.94 85 THR A C 1
ATOM 685 O O . THR A 1 85 ? 0.692 -18.193 -7.240 1.00 95.94 85 THR A O 1
ATOM 688 N N . ALA A 1 86 ? 0.325 -17.390 -9.310 1.00 90.81 86 ALA A N 1
ATOM 689 C CA . ALA A 1 86 ? 1.519 -16.549 -9.363 1.00 90.81 86 ALA A CA 1
ATOM 690 C C . ALA A 1 86 ? 1.456 -15.347 -8.406 1.00 90.81 86 ALA A C 1
ATOM 692 O O . ALA A 1 86 ? 2.479 -14.990 -7.840 1.00 90.81 86 ALA A O 1
ATOM 693 N N . ASN A 1 87 ? 0.271 -14.762 -8.186 1.00 89.88 87 ASN A N 1
ATOM 694 C CA . ASN A 1 87 ? 0.093 -13.578 -7.330 1.00 89.88 87 ASN A CA 1
ATOM 695 C C . ASN A 1 87 ? -0.641 -13.865 -6.008 1.00 89.88 87 ASN A C 1
ATOM 697 O O . ASN A 1 87 ? -0.898 -12.956 -5.222 1.00 89.88 87 ASN A O 1
ATOM 701 N N . LYS A 1 88 ? -0.974 -15.135 -5.742 1.00 92.88 88 LYS A N 1
ATOM 702 C CA . LYS A 1 88 ? -1.712 -15.569 -4.548 1.00 92.88 88 LYS A CA 1
ATOM 703 C C . LYS A 1 88 ? -1.102 -15.039 -3.251 1.00 92.88 88 LYS A C 1
ATOM 705 O O . LYS A 1 88 ? -1.833 -14.546 -2.398 1.00 92.88 88 LYS A O 1
ATOM 710 N N . GLU A 1 89 ? 0.209 -15.185 -3.086 1.00 92.75 89 GLU A N 1
ATOM 711 C CA . GLU A 1 89 ? 0.879 -14.816 -1.836 1.00 92.75 89 GLU A CA 1
ATOM 712 C C . GLU A 1 89 ? 0.905 -13.297 -1.631 1.00 92.75 89 GLU A C 1
ATOM 714 O O . GLU A 1 89 ? 0.669 -12.839 -0.519 1.00 92.75 89 GLU A O 1
ATOM 719 N N . GLU A 1 90 ? 1.068 -12.514 -2.699 1.00 90.56 90 GLU A N 1
ATOM 720 C CA . GLU A 1 90 ? 0.993 -11.048 -2.643 1.00 90.56 90 GLU A CA 1
ATOM 721 C C . GLU A 1 90 ? -0.409 -10.576 -2.249 1.00 90.56 90 GLU A C 1
ATOM 723 O O . GLU A 1 90 ? -0.562 -9.769 -1.332 1.00 90.56 90 GLU A O 1
ATOM 728 N N . VAL A 1 91 ? -1.447 -11.142 -2.875 1.00 92.19 91 VAL A N 1
ATOM 729 C CA . VAL A 1 91 ? -2.844 -10.815 -2.559 1.00 92.19 91 VAL A CA 1
ATOM 730 C C . VAL A 1 91 ? -3.164 -11.146 -1.100 1.00 92.19 91 VAL A C 1
ATOM 732 O O . VAL A 1 91 ? -3.786 -10.338 -0.414 1.00 92.19 91 VAL A O 1
ATOM 735 N N . ILE A 1 92 ? -2.725 -12.307 -0.598 1.00 93.94 92 ILE A N 1
ATOM 736 C CA . ILE A 1 92 ? -2.920 -12.695 0.809 1.00 93.94 92 ILE A CA 1
ATOM 737 C C . ILE A 1 92 ? -2.161 -11.751 1.744 1.00 93.94 92 ILE A C 1
ATOM 739 O O . ILE A 1 92 ? -2.715 -11.311 2.754 1.00 93.94 92 ILE A O 1
ATOM 743 N N . HIS A 1 93 ? -0.908 -11.433 1.418 1.00 93.25 93 HIS A N 1
ATOM 744 C CA . HIS A 1 93 ? -0.071 -10.528 2.201 1.00 93.25 93 HIS A CA 1
ATOM 745 C C . HIS A 1 93 ? -0.735 -9.159 2.352 1.00 93.25 93 HIS A C 1
ATOM 747 O O . HIS A 1 93 ? -0.923 -8.679 3.464 1.00 93.25 93 HIS A O 1
ATOM 753 N N . VAL A 1 94 ? -1.213 -8.580 1.253 1.00 93.25 94 VAL A N 1
ATOM 754 C CA . VAL A 1 94 ? -1.925 -7.298 1.269 1.00 93.25 94 VAL A CA 1
ATOM 755 C C . VAL A 1 94 ? -3.269 -7.403 1.996 1.00 93.25 94 VAL A C 1
ATOM 757 O O . VAL A 1 94 ? -3.583 -6.554 2.829 1.00 93.25 94 VAL A O 1
ATOM 760 N N . ALA A 1 95 ? -4.060 -8.450 1.743 1.00 94.12 95 ALA A N 1
ATOM 761 C CA . ALA A 1 95 ? -5.374 -8.624 2.368 1.00 94.12 95 ALA A CA 1
ATOM 762 C C . ALA A 1 95 ? -5.300 -8.729 3.903 1.00 94.12 95 ALA A C 1
ATOM 764 O O . ALA A 1 95 ? -6.223 -8.293 4.592 1.00 94.12 95 ALA A O 1
ATOM 765 N N . ASN A 1 96 ? -4.187 -9.227 4.455 1.00 95.31 96 ASN A N 1
ATOM 766 C CA . ASN A 1 96 ? -3.947 -9.273 5.901 1.00 95.31 96 ASN A CA 1
ATOM 767 C C . ASN A 1 96 ? -3.823 -7.884 6.562 1.00 95.31 96 ASN A C 1
ATOM 769 O O . ASN A 1 96 ? -3.798 -7.799 7.795 1.00 95.31 96 ASN A O 1
ATOM 773 N N . LEU A 1 97 ? -3.738 -6.798 5.783 1.00 95.88 97 LEU A N 1
ATOM 774 C CA . LEU A 1 97 ? -3.799 -5.427 6.295 1.00 95.88 97 LEU A CA 1
ATOM 775 C C . LEU A 1 97 ? -5.227 -4.976 6.631 1.00 95.88 97 LEU A C 1
ATOM 777 O O . LEU A 1 97 ? -5.385 -4.050 7.428 1.00 95.88 97 LEU A O 1
ATOM 781 N N . ILE A 1 98 ? -6.264 -5.616 6.078 1.00 96.38 98 ILE A N 1
ATOM 782 C CA . ILE A 1 98 ? -7.660 -5.262 6.370 1.00 96.38 98 ILE A CA 1
ATOM 783 C C . ILE A 1 98 ? -7.929 -5.434 7.871 1.00 96.38 98 ILE A C 1
ATOM 785 O O . ILE A 1 98 ? -7.634 -6.467 8.469 1.00 96.38 98 ILE A O 1
ATOM 789 N N . GLY A 1 99 ? -8.490 -4.396 8.490 1.00 96.12 99 GLY A N 1
ATOM 790 C CA . GLY A 1 99 ? -8.767 -4.329 9.923 1.00 96.12 99 GLY A CA 1
ATOM 791 C C . GLY A 1 99 ? -7.594 -3.856 10.788 1.00 96.12 99 GLY A C 1
ATOM 792 O O . GLY A 1 99 ? -7.798 -3.616 11.980 1.00 96.12 99 GLY A O 1
ATOM 793 N N . LYS A 1 100 ? -6.386 -3.676 10.232 1.00 96.38 100 LYS A N 1
ATOM 794 C CA . LYS A 1 100 ? -5.274 -3.040 10.960 1.00 96.38 100 LYS A CA 1
ATOM 795 C C . LYS A 1 100 ? -5.477 -1.531 11.066 1.00 96.38 100 LYS A C 1
ATOM 797 O O . LYS A 1 100 ? -6.072 -0.910 10.189 1.00 96.38 100 LYS A O 1
ATOM 802 N N . VAL A 1 101 ? -4.944 -0.946 12.134 1.00 96.69 101 VAL A N 1
ATOM 803 C CA . VAL A 1 101 ? -4.966 0.498 12.392 1.00 96.69 101 VAL A CA 1
ATOM 804 C C . VAL A 1 101 ? -3.641 1.118 11.967 1.00 96.69 101 VAL A C 1
ATOM 806 O O . VAL A 1 101 ? -2.591 0.711 12.461 1.00 96.69 101 VAL A O 1
ATOM 809 N N . ILE A 1 102 ? -3.684 2.136 11.114 1.00 95.56 102 ILE A N 1
ATOM 810 C CA . ILE A 1 102 ? -2.524 2.963 10.788 1.00 95.56 102 ILE A CA 1
ATOM 811 C C . ILE A 1 102 ? -2.457 4.159 11.738 1.00 95.56 102 ILE A C 1
ATOM 813 O O . ILE A 1 102 ? -3.407 4.931 11.870 1.00 95.56 102 ILE A O 1
ATOM 817 N N . LYS A 1 103 ? -1.315 4.313 12.408 1.00 93.56 103 LYS A N 1
ATOM 818 C CA . LYS A 1 103 ? -0.969 5.492 13.198 1.00 93.56 103 LYS A CA 1
ATOM 819 C C . LYS A 1 103 ? -0.279 6.494 12.287 1.00 93.56 103 LYS A C 1
ATOM 821 O O . LYS A 1 103 ? 0.869 6.305 11.883 1.00 93.56 103 LYS A O 1
ATOM 826 N N . PHE A 1 104 ? -1.008 7.553 11.973 1.00 85.75 104 PHE A N 1
ATOM 827 C CA . PHE A 1 104 ? -0.482 8.713 11.276 1.00 85.75 104 PHE A CA 1
ATOM 828 C C . PHE A 1 104 ? 0.163 9.620 12.318 1.00 85.75 104 PHE A C 1
ATOM 830 O O . PHE A 1 104 ? -0.527 10.158 13.180 1.00 85.75 104 PHE A O 1
ATOM 837 N N . ASP A 1 105 ? 1.487 9.717 12.290 1.00 75.31 105 ASP A N 1
ATOM 838 C CA . ASP A 1 105 ? 2.205 10.644 13.156 1.00 75.31 105 ASP A CA 1
ATOM 839 C C . ASP A 1 105 ? 1.954 12.078 12.660 1.00 75.31 105 ASP A C 1
ATOM 841 O O . ASP A 1 105 ? 1.965 12.322 11.451 1.00 75.31 105 ASP A O 1
ATOM 845 N N . GLU A 1 106 ? 1.741 13.038 13.563 1.00 57.50 106 GLU A N 1
ATOM 846 C CA . GLU A 1 106 ? 1.422 14.438 13.205 1.00 57.50 106 GLU A CA 1
ATOM 847 C C . GLU A 1 106 ? 2.565 15.132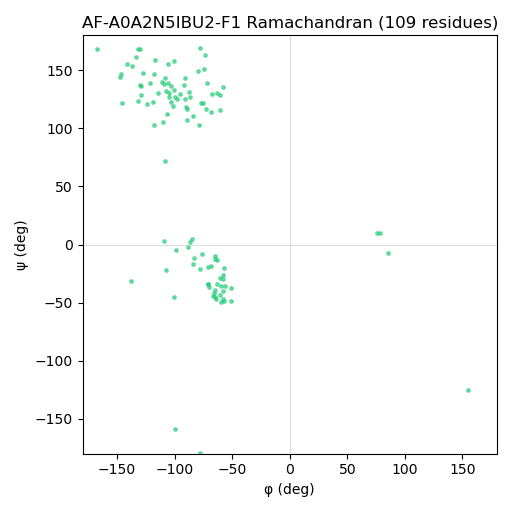 12.434 1.00 57.50 106 GLU A C 1
ATOM 849 O O . GLU A 1 106 ? 2.385 16.194 11.839 1.00 57.50 106 GLU A O 1
ATOM 854 N N . SER A 1 107 ? 3.753 14.521 12.424 1.00 53.59 107 SER A N 1
ATOM 855 C CA . SER A 1 107 ? 4.950 14.995 11.727 1.00 53.59 107 SER A CA 1
ATOM 856 C C . SER A 1 107 ? 5.008 14.629 10.238 1.00 53.59 107 SER A C 1
ATOM 858 O O . SER A 1 107 ? 5.844 15.174 9.508 1.00 53.59 107 SER A O 1
ATOM 860 N N . ILE A 1 108 ? 4.135 13.734 9.761 1.00 55.31 108 ILE A N 1
ATOM 861 C CA . ILE A 1 108 ? 4.117 13.315 8.358 1.00 55.31 108 ILE A CA 1
ATOM 862 C C . ILE A 1 108 ? 3.419 14.404 7.545 1.00 55.31 108 ILE A C 1
ATOM 864 O O . ILE A 1 108 ? 2.196 14.539 7.562 1.00 55.31 108 ILE A O 1
ATOM 868 N N . LYS A 1 109 ? 4.220 15.209 6.837 1.00 43.50 109 LYS A N 1
ATOM 869 C CA . LYS A 1 109 ? 3.710 16.226 5.916 1.00 43.50 109 LYS A CA 1
ATOM 870 C C . LYS A 1 109 ? 2.878 15.554 4.827 1.00 43.50 109 LYS A C 1
ATOM 872 O O . LYS A 1 109 ? 3.404 14.786 4.027 1.00 43.50 109 LYS A O 1
ATOM 877 N N . LEU A 1 110 ? 1.591 15.878 4.817 1.00 48.72 110 LEU A N 1
ATOM 878 C CA . LEU A 1 110 ? 0.694 15.627 3.696 1.00 48.72 110 LEU A CA 1
ATOM 879 C C . LEU A 1 110 ? 1.212 16.446 2.501 1.00 48.72 110 LEU A C 1
ATOM 881 O O . LEU A 1 110 ? 1.549 17.622 2.672 1.00 48.72 110 LEU A O 1
ATOM 885 N N . LEU A 1 111 ? 1.357 15.798 1.343 1.00 46.78 111 LEU A N 1
ATOM 886 C CA . LEU A 1 111 ? 1.752 16.441 0.085 1.00 46.78 111 LEU A CA 1
ATOM 887 C C . LEU A 1 111 ? 0.538 17.054 -0.612 1.00 46.78 111 LEU A C 1
ATOM 889 O O . LEU A 1 111 ? -0.524 16.394 -0.615 1.00 46.78 111 LEU A O 1
#

Nearest PDB structures (foldseek):
  5vod-assembly1_D  TM=5.611E-01  e=4.003E-01  Human herpesvirus 5 strain Merlin
  1jva-assembly2_B  TM=4.169E-01  e=1.294E+00  Saccharomyces cerevisiae
  1gpp-assembly1_A  TM=3.561E-01  e=8.582E-01  Saccharomyces cerevisiae
  1jva-assembly1_A  TM=3.008E-01  e=7.197E-01  Saccharomyces cerevisiae
  1lwt-assembly1_A  TM=3.408E-01  e=1.085E+00  Saccharomyces cerevisiae

Sequence (111 aa):
MNNELTIPQLEEYLQPLIHFGKLELKLSDTEDGKKIEVFERDEYTYEAENGKIENGGDLTRPLALYTNEKGVIGFIEHTYGAFTTANKEEVIHVANLIGKVIKFDESIKLL

Mean predicted aligned error: 6.24 Å

Solvent-accessible surface area (backbone atoms only — not comparable to full-atom values): 6586 Å² total; per-residue (Å²): 129,79,60,60,36,43,62,71,55,47,50,63,67,50,52,84,78,57,89,85,45,44,84,43,80,46,56,44,82,48,99,57,24,37,37,40,37,38,30,35,43,32,77,48,75,45,74,44,99,85,74,44,81,43,79,49,73,51,78,45,68,62,34,35,41,32,22,34,78,82,23,34,24,77,48,72,51,64,69,68,92,69,91,43,87,90,48,43,65,60,54,52,59,58,56,69,45,56,70,29,26,49,49,80,58,94,82,64,79,74,118

Secondary structure (DSSP, 8-state):
--SEEEHHHHHHHHGGG-SSSEEEEEEEEETTEEEEEEEEEEEEEEE-TTS-EEEEEEEEEEEEEEEETT-BEEEEEES-SS--TTTHHHHHHHHTTTTPEEE--TTS---